Protein 9D9R (pdb70)

GO terms:
  GO:1990837 sequence-specific double-stranded DNA binding (F, IDA)
  GO:0005634 nucleus (C, IDA)
  GO:0001942 hair follicle development (P, IMP)
  GO:0005515 protein binding (F, IPI)
  GO:0005654 nucleoplasm (C, IDA)

Structure (mmCIF, N/CA/C/O backbone):
data_9D9R
#
_entry.id   9D9R
#
_cell.length_a   70.460
_cell.length_b   70.460
_cell.length_c   159.141
_cell.angle_alpha   90.00
_cell.angle_beta   90.00
_cell.angle_gamma   120.00
#
_symmetry.space_group_name_H-M   'P 32 2 1'
#
loop_
_entity.id
_entity.type
_entity.pdbx_description
1 polymer 'Homeobox protein aristaless-like 4'
2 polymer "DNA (5'-D(*CP*GP*CP*TP*AP*AP*TP*TP*CP*AP*AP*TP*TP*AP*AP*CP*G)-3')"
3 polymer "DNA (5'-D(*CP*GP*TP*TP*AP*AP*TP*TP*GP*AP*AP*TP*TP*AP*GP*CP*G)-3')"
4 non-polymer 1,2-ETHANEDIOL
5 water water
#
loop_
_atom_site.group_PDB
_atom_site.id
_atom_site.type_symbol
_atom_site.label_atom_id
_atom_site.label_alt_id
_atom_site.label_comp_id
_atom_site.label_asym_id
_atom_site.label_entity_id
_atom_site.label_seq_id
_atom_site.pdbx_PDB_ins_code
_atom_site.Cartn_x
_atom_site.Cartn_y
_atom_site.Cartn_z
_atom_site.occupancy
_atom_site.B_iso_or_equiv
_atom_site.auth_seq_id
_atom_site.auth_comp_id
_atom_site.auth_asym_id
_atom_site.auth_atom_id
_atom_site.pdbx_PDB_model_num
ATOM 1 N N . ASN A 1 7 ? -38.857 34.607 36.536 1.00 129.52 210 ASN A N 1
ATOM 2 C CA . ASN A 1 7 ? -40.118 34.253 35.888 1.00 129.01 210 ASN A CA 1
ATOM 3 C C . ASN A 1 7 ? -40.309 32.712 35.785 1.00 128.60 210 ASN A C 1
ATOM 4 O O . ASN A 1 7 ? -39.338 31.987 35.565 1.00 128.37 210 ASN A O 1
ATOM 6 N N . LYS A 1 8 ? -41.550 32.208 35.973 1.00 128.51 211 LYS A N 1
ATOM 7 C CA . LYS A 1 8 ? -41.803 30.759 35.928 1.00 128.55 211 LYS A CA 1
ATOM 8 C C . LYS A 1 8 ? -42.450 30.282 34.625 1.00 127.17 211 LYS A C 1
ATOM 9 O O . LYS A 1 8 ? -43.542 30.723 34.282 1.00 127.72 211 LYS A O 1
ATOM 15 N N . GLY A 1 9 ? -41.799 29.347 33.946 1.00 125.46 212 GLY A N 1
ATOM 16 C CA . GLY A 1 9 ? -42.299 28.800 32.694 1.00 124.53 212 GLY A CA 1
ATOM 17 C C . GLY A 1 9 ? -43.460 27.839 32.847 1.00 124.17 212 GLY A C 1
ATOM 18 O O . GLY A 1 9 ? -43.675 27.278 33.927 1.00 124.91 212 GLY A O 1
ATOM 19 N N . LYS A 1 10 ? -44.220 27.645 31.753 1.00 123.31 213 LYS A N 1
ATOM 20 C CA . LYS A 1 10 ? -45.379 26.743 31.714 1.00 123.54 213 LYS A CA 1
ATOM 21 C C . LYS A 1 10 ? -44.960 25.270 31.842 1.00 122.63 213 LYS A C 1
ATOM 22 O O . LYS A 1 10 ? -43.779 24.956 31.664 1.00 122.00 213 LYS A O 1
ATOM 28 N N . LYS A 1 11 ? -45.921 24.358 32.138 1.00 122.72 214 LYS A N 1
ATOM 29 C CA . LYS A 1 11 ? -45.656 22.916 32.281 1.00 122.66 214 LYS A CA 1
ATOM 30 C C . LYS A 1 11 ? -44.742 22.353 31.170 1.00 120.68 214 LYS A C 1
ATOM 31 O O . LYS A 1 11 ? -45.066 22.441 29.987 1.00 120.60 214 LYS A O 1
ATOM 37 N N . ARG A 1 12 ? -43.569 21.861 31.559 1.00 119.10 215 ARG A N 1
ATOM 38 C CA . ARG A 1 12 ? -42.596 21.345 30.615 1.00 117.97 215 ARG A CA 1
ATOM 39 C C . ARG A 1 12 ? -42.403 19.839 30.707 1.00 119.71 215 ARG A C 1
ATOM 40 O O . ARG A 1 12 ? -42.725 19.231 31.729 1.00 120.81 215 ARG A O 1
ATOM 48 N N . ARG A 1 13 ? -41.881 19.235 29.625 1.00 120.22 216 ARG A N 1
ATOM 49 C CA . ARG A 1 13 ? -41.579 17.809 29.507 1.00 122.18 216 ARG A CA 1
ATOM 50 C C . ARG A 1 13 ? -40.702 17.348 30.670 1.00 123.19 216 ARG A C 1
ATOM 51 O O . ARG A 1 13 ? -39.772 18.057 31.047 1.00 122.77 216 ARG A O 1
ATOM 59 N N . ASN A 1 14 ? -41.013 16.178 31.255 1.00 124.85 217 ASN A N 1
ATOM 60 C CA . ASN A 1 14 ? -40.257 15.636 32.382 1.00 126.46 217 ASN A CA 1
ATOM 61 C C . ASN A 1 14 ? -38.799 15.425 31.993 1.00 125.47 217 ASN A C 1
ATOM 62 O O . ASN A 1 14 ? -38.526 14.835 30.953 1.00 125.21 217 ASN A O 1
ATOM 67 N N . ARG A 1 15 ? -37.872 15.980 32.789 1.00 125.00 218 ARG A N 1
ATOM 68 C CA . ARG A 1 15 ? -36.432 15.913 32.562 1.00 124.63 218 ARG A CA 1
ATOM 69 C C . ARG A 1 15 ? -35.955 14.492 32.317 1.00 126.98 218 ARG A C 1
ATOM 70 O O . ARG A 1 15 ? -36.063 13.649 33.199 1.00 129.08 218 ARG A O 1
ATOM 78 N N . THR A 1 16 ? -35.478 14.221 31.110 1.00 127.29 219 THR A N 1
ATOM 79 C CA . THR A 1 16 ? -35.026 12.894 30.716 1.00 129.54 219 THR A CA 1
ATOM 80 C C . THR A 1 16 ? -33.755 12.476 31.445 1.00 132.44 219 THR A C 1
ATOM 81 O O . THR A 1 16 ? -32.746 13.176 31.397 1.00 132.34 219 THR A O 1
ATOM 85 N N . THR A 1 17 ? -33.815 11.336 32.138 1.00 135.14 220 THR A N 1
ATOM 86 C CA . THR A 1 17 ? -32.658 10.800 32.825 1.00 137.82 220 THR A CA 1
ATOM 87 C C . THR A 1 17 ? -32.056 9.748 31.891 1.00 138.84 220 THR A C 1
ATOM 88 O O . THR A 1 17 ? -32.716 8.760 31.573 1.00 139.34 220 THR A O 1
ATOM 92 N N . PHE A 1 18 ? -30.849 10.012 31.368 1.00 139.05 221 PHE A N 1
ATOM 93 C CA . PHE A 1 18 ? -30.177 9.094 30.454 1.00 140.56 221 PHE A CA 1
ATOM 94 C C . PHE A 1 18 ? -29.462 7.978 31.200 1.00 144.72 221 PHE A C 1
ATOM 95 O O . PHE A 1 18 ? -29.146 8.117 32.391 1.00 146.81 221 PHE A O 1
ATOM 103 N N . THR A 1 19 ? -29.182 6.867 30.504 1.00 151.27 222 THR A N 1
ATOM 104 C CA . THR A 1 19 ? -28.455 5.759 31.120 1.00 154.15 222 THR A CA 1
ATOM 105 C C . THR A 1 19 ? -26.945 5.864 30.823 1.00 153.66 222 THR A C 1
ATOM 106 O O . THR A 1 19 ? -26.537 6.646 29.960 1.00 151.99 222 THR A O 1
ATOM 110 N N . SER A 1 20 ? -26.115 5.092 31.554 1.00 154.81 223 SER A N 1
ATOM 111 C CA . SER A 1 20 ? -24.657 5.100 31.382 1.00 154.70 223 SER A CA 1
ATOM 112 C C . SER A 1 20 ? -24.272 4.776 29.928 1.00 154.40 223 SER A C 1
ATOM 113 O O . SER A 1 20 ? -23.369 5.398 29.363 1.00 152.90 223 SER A O 1
ATOM 116 N N . TYR A 1 21 ? -24.992 3.806 29.338 1.00 155.69 224 TYR A N 1
ATOM 117 C CA . TYR A 1 21 ? -24.824 3.330 27.971 1.00 156.32 224 TYR A CA 1
ATOM 118 C C . TYR A 1 21 ? -25.147 4.456 26.995 1.00 154.24 224 TYR A C 1
ATOM 119 O O . TYR A 1 21 ? -24.353 4.732 26.094 1.00 153.87 224 TYR A O 1
ATOM 128 N N . GLN A 1 22 ? -26.297 5.113 27.196 1.00 152.52 225 GLN A N 1
ATOM 129 C CA . GLN A 1 22 ? -26.753 6.201 26.351 1.00 150.15 225 GLN A CA 1
ATOM 130 C C . GLN A 1 22 ? -25.750 7.350 26.308 1.00 147.52 225 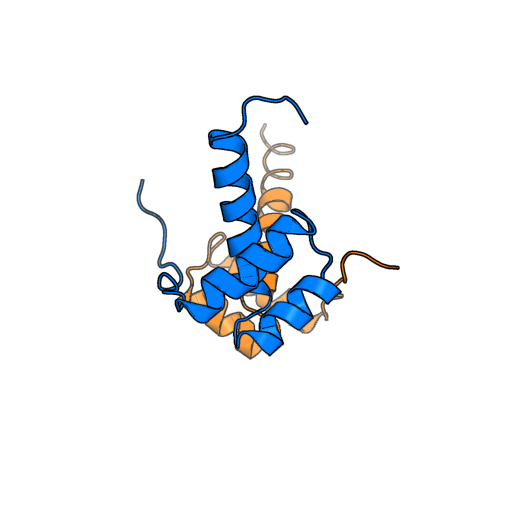GLN A C 1
ATOM 131 O O . GLN A 1 22 ? -25.365 7.770 25.220 1.00 147.18 225 GLN A O 1
ATOM 137 N N . LEU A 1 23 ? -25.284 7.821 27.472 1.00 145.80 226 LEU A N 1
ATOM 138 C CA . LEU A 1 23 ? -24.323 8.921 27.537 1.00 143.74 226 LEU A CA 1
ATOM 139 C C . LEU A 1 23 ? -22.993 8.583 26.882 1.00 143.61 226 LEU A C 1
ATOM 140 O O . LEU A 1 23 ? -22.429 9.425 26.188 1.00 142.73 226 LEU A O 1
ATOM 145 N N . GLU A 1 24 ? -22.504 7.348 27.082 1.00 144.33 227 GLU A N 1
ATOM 146 C CA . GLU A 1 24 ? -21.250 6.879 26.486 1.00 144.30 227 GLU A CA 1
ATOM 147 C C . GLU A 1 24 ? -21.381 6.784 24.965 1.00 144.00 227 GLU A C 1
ATOM 148 O O . GLU A 1 24 ? -20.458 7.153 24.234 1.00 143.75 227 GLU A O 1
ATOM 150 N N . GLU A 1 25 ? -22.536 6.304 24.494 1.00 143.78 228 GLU A N 1
ATOM 151 C CA . GLU A 1 25 ? -22.805 6.138 23.076 1.00 143.64 228 GLU A CA 1
ATOM 152 C C . GLU A 1 25 ? -22.949 7.480 22.363 1.00 141.28 228 GLU A C 1
ATOM 153 O O . GLU A 1 25 ? -22.474 7.634 21.237 1.00 141.75 228 GLU A O 1
ATOM 159 N N . LEU A 1 26 ? -23.601 8.450 23.012 1.00 138.54 229 LEU A N 1
ATOM 160 C CA . LEU A 1 26 ? -23.792 9.774 22.431 1.00 136.06 229 LEU A CA 1
ATOM 161 C C . LEU A 1 26 ? -22.444 10.486 22.315 1.00 135.06 229 LEU A C 1
ATOM 162 O O . LEU A 1 26 ? -22.139 11.065 21.276 1.00 134.71 229 LEU A O 1
ATOM 167 N N . GLU A 1 27 ? -21.622 10.398 23.374 1.00 134.63 230 GLU A N 1
ATOM 168 C CA . GLU A 1 27 ? -20.301 11.015 23.436 1.00 133.98 230 GLU A CA 1
ATOM 169 C C . GLU A 1 27 ? -19.347 10.502 22.349 1.00 134.65 230 GLU A C 1
ATOM 170 O O . GLU A 1 27 ? -18.554 11.283 21.828 1.00 134.35 230 GLU A O 1
ATOM 176 N N . LYS A 1 28 ? -19.462 9.221 21.959 1.00 132.12 231 LYS A N 1
ATOM 177 C CA . LYS A 1 28 ? -18.629 8.671 20.888 1.00 132.95 231 LYS A CA 1
ATOM 178 C C . LYS A 1 28 ? -18.925 9.378 19.558 1.00 131.06 231 LYS A C 1
ATOM 179 O O . LYS A 1 28 ? -18.002 9.670 18.794 1.00 131.34 231 LYS A O 1
ATOM 185 N N . VAL A 1 29 ? -20.214 9.674 19.300 1.00 128.90 232 VAL A N 1
ATOM 186 C CA . VAL A 1 29 ? -20.667 10.366 18.093 1.00 126.86 232 VAL A CA 1
ATOM 187 C C . VAL A 1 29 ? -20.264 11.835 18.121 1.00 124.07 232 VAL A C 1
ATOM 188 O O . VAL A 1 29 ? -19.871 12.380 17.087 1.00 124.00 232 VAL A O 1
ATOM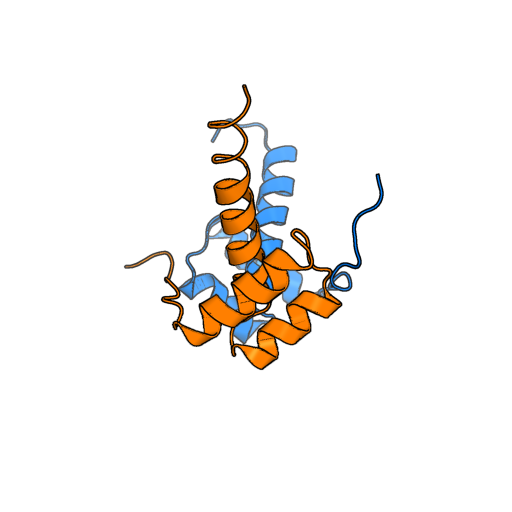 192 N N . PHE A 1 30 ? -20.308 12.463 19.313 1.00 121.83 233 PHE A N 1
ATOM 193 C CA . PHE A 1 30 ? -19.904 13.855 19.504 1.00 119.58 233 PHE A CA 1
ATOM 194 C C . PHE A 1 30 ? -18.420 14.044 19.153 1.00 119.74 233 PHE A C 1
ATOM 195 O O . PHE A 1 30 ? -18.052 15.065 18.570 1.00 118.92 233 PHE A O 1
ATOM 203 N N . GLN A 1 31 ? -17.572 13.060 19.514 1.00 120.67 234 GLN A N 1
ATOM 204 C CA . GLN A 1 31 ? -16.137 13.101 19.225 1.00 121.29 234 GLN A CA 1
ATOM 205 C C . GLN A 1 31 ? -15.850 13.027 17.730 1.00 121.07 234 GLN A C 1
ATOM 206 O O . GLN A 1 31 ? -14.844 13.573 17.279 1.00 121.23 234 GLN A O 1
ATOM 212 N N . LYS A 1 32 ? -16.720 12.344 16.966 1.00 120.77 235 LYS A N 1
ATOM 213 C CA . LYS A 1 32 ? -16.586 12.236 15.519 1.00 121.27 235 LYS A CA 1
ATOM 214 C C . LYS A 1 32 ? -17.043 13.557 14.890 1.00 119.40 235 LYS A C 1
ATOM 215 O O . LYS A 1 32 ? -16.352 14.087 14.011 1.00 119.57 235 LYS A O 1
ATOM 221 N N . THR A 1 33 ? -18.205 14.095 15.346 1.00 117.29 236 THR A N 1
ATOM 222 C CA . THR A 1 33 ? -18.730 15.371 14.857 1.00 115.82 236 THR A CA 1
ATOM 223 C C . THR A 1 33 ? -19.665 16.014 15.846 1.00 113.62 236 THR A C 1
ATOM 224 O O . THR A 1 33 ? -20.492 15.328 16.438 1.00 114.28 236 THR A O 1
ATOM 228 N N . HIS A 1 34 ? -19.539 17.332 16.043 1.00 111.26 237 HIS A N 1
ATOM 229 C CA . HIS A 1 34 ? -20.432 18.057 16.955 1.00 109.41 237 HIS A CA 1
ATOM 230 C C . HIS A 1 34 ? -21.801 18.326 16.315 1.00 108.64 237 HIS A C 1
ATOM 231 O O . HIS A 1 34 ? -22.752 18.599 17.038 1.00 108.36 237 HIS A O 1
ATOM 238 N N . TYR A 1 35 ? -21.894 18.312 14.967 1.00 108.25 238 TYR A N 1
ATOM 239 C CA . TYR A 1 35 ? -23.135 18.596 14.249 1.00 107.98 238 TYR A CA 1
ATOM 240 C C . TYR A 1 35 ? -23.508 17.396 13.402 1.00 110.34 238 TYR A C 1
ATOM 241 O O . TYR A 1 35 ? -23.186 17.347 12.212 1.00 111.01 238 TYR A O 1
ATOM 250 N N . PRO A 1 36 ? -24.168 16.397 13.999 1.00 111.60 239 PRO A N 1
ATOM 251 C CA . PRO A 1 36 ? -24.541 15.215 13.212 1.00 113.88 239 PRO A CA 1
ATOM 252 C C . PRO A 1 36 ? -25.787 15.473 12.368 1.00 116.35 239 PRO A C 1
ATOM 253 O O . PRO A 1 36 ? -26.746 16.049 12.874 1.00 115.86 239 PRO A O 1
ATOM 257 N N . ASP A 1 37 ? -25.782 15.065 11.083 1.00 119.15 240 ASP A N 1
ATOM 258 C CA . ASP A 1 37 ? -26.962 15.252 10.237 1.00 121.37 240 ASP A CA 1
ATOM 259 C C . ASP A 1 37 ? -28.165 14.458 10.801 1.00 123.20 240 ASP A C 1
ATOM 260 O O . ASP A 1 37 ? -27.993 13.602 11.677 1.00 123.38 240 ASP A O 1
ATOM 265 N N .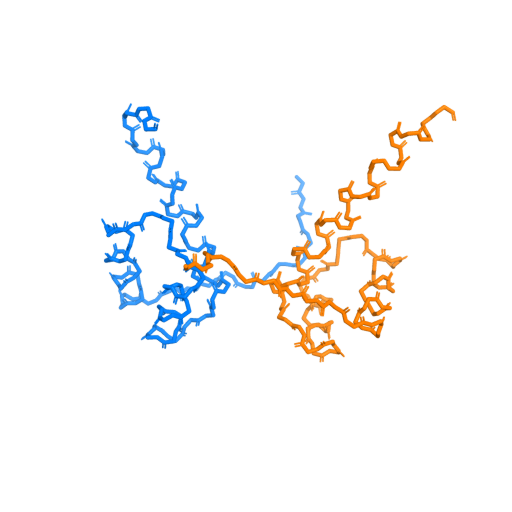 VAL A 1 38 ? -29.385 14.732 10.304 1.00 124.53 241 VAL A N 1
ATOM 266 C CA . VAL A 1 38 ? -30.617 14.046 10.710 1.00 126.65 241 VAL A CA 1
ATOM 267 C C . VAL A 1 38 ? -30.430 12.517 10.703 1.00 128.85 241 VAL A C 1
ATOM 268 O O . VAL A 1 38 ? -30.707 11.881 11.714 1.00 129.41 241 VAL A O 1
ATOM 272 N N . TYR A 1 39 ? -29.851 11.968 9.612 1.00 129.97 242 TYR A N 1
ATOM 273 C CA . TYR A 1 39 ? -29.573 10.542 9.473 1.00 132.23 242 TYR A CA 1
ATOM 274 C C . TYR A 1 39 ? -28.714 10.020 10.611 1.00 130.90 242 TYR A C 1
ATOM 275 O O . TYR A 1 39 ? -29.068 9.009 11.211 1.00 132.30 242 TYR A O 1
ATOM 284 N N . ALA A 1 40 ? -27.607 10.700 10.933 1.00 128.47 243 ALA A N 1
ATOM 285 C CA . ALA A 1 40 ? -26.735 10.260 12.023 1.00 127.77 243 ALA A CA 1
ATOM 286 C C . ALA A 1 40 ? -27.478 10.249 13.355 1.00 126.82 243 ALA A C 1
ATOM 287 O O . ALA A 1 40 ? -27.357 9.287 14.118 1.00 128.29 243 ALA A O 1
ATOM 289 N N . ARG A 1 41 ? -28.291 11.281 13.604 1.00 124.52 244 ARG A N 1
ATOM 290 C CA . ARG A 1 41 ? -29.052 11.380 14.842 1.00 123.70 244 ARG A CA 1
ATOM 291 C C . ARG A 1 41 ? -30.136 10.324 14.929 1.00 126.61 244 ARG A C 1
ATOM 292 O O . ARG A 1 41 ? -30.390 9.824 16.015 1.00 126.77 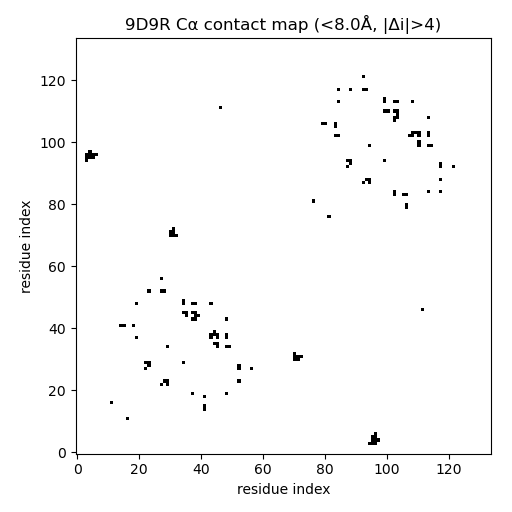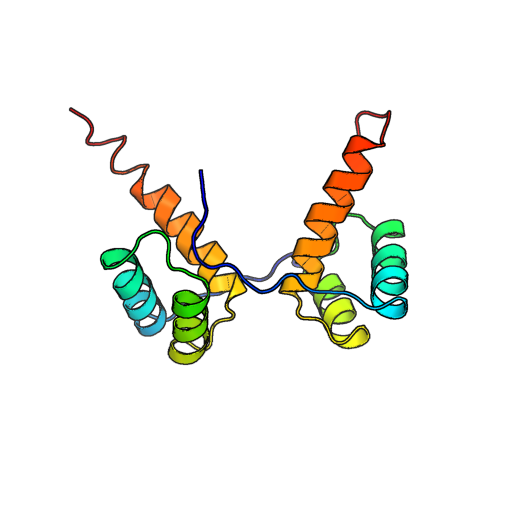244 ARG A O 1
ATOM 300 N N . GLU A 1 42 ? -30.755 9.961 13.791 1.00 128.84 245 GLU A N 1
ATOM 301 C CA . GLU A 1 42 ? -31.809 8.942 13.734 1.00 131.96 245 GLU A CA 1
ATOM 302 C C . GLU A 1 42 ? -31.260 7.542 14.014 1.00 134.99 245 GLU A C 1
ATOM 303 O O . GLU A 1 42 ? -31.905 6.749 14.702 1.00 135.89 245 GLU A O 1
ATOM 309 N N . GLN A 1 43 ? -30.049 7.264 13.525 1.00 136.42 246 GLN A N 1
ATOM 310 C CA . GLN A 1 43 ? -29.384 5.992 13.784 1.00 139.89 246 GLN A CA 1
ATOM 311 C C . GLN A 1 43 ? -28.927 5.892 15.246 1.00 140.14 246 GLN A C 1
ATOM 312 O O . GLN A 1 43 ? -28.868 4.797 15.791 1.00 141.83 246 GLN A O 1
ATOM 318 N N . LEU A 1 44 ? -28.609 7.026 15.877 1.00 138.44 247 LEU A N 1
ATOM 319 C CA . LEU A 1 44 ? -28.247 7.080 17.288 1.00 138.77 247 LEU A CA 1
ATOM 320 C C . LEU A 1 44 ? -29.518 6.907 18.132 1.00 140.34 247 LEU A C 1
ATOM 321 O O . LEU A 1 44 ? -29.475 6.258 19.168 1.00 141.44 247 LEU A O 1
ATOM 326 N N . ALA A 1 45 ? -30.638 7.513 17.702 1.00 140.55 248 ALA A N 1
ATOM 327 C CA . ALA A 1 45 ? -31.932 7.443 18.368 1.00 142.12 248 ALA A CA 1
ATOM 328 C C . ALA A 1 45 ? -32.456 6.015 18.400 1.00 146.06 248 ALA A C 1
ATOM 329 O O . ALA A 1 45 ? -33.065 5.619 19.396 1.00 146.96 248 ALA A O 1
ATOM 331 N N . MET A 1 46 ? -32.239 5.241 17.318 1.00 148.34 249 MET A N 1
ATOM 332 C CA . MET A 1 46 ? -32.703 3.858 17.313 1.00 152.18 249 MET A CA 1
ATOM 333 C C . MET A 1 46 ? -31.761 2.960 18.129 1.00 153.25 249 MET A C 1
ATOM 334 O O . MET A 1 46 ? -32.241 2.200 18.970 1.00 155.02 249 MET A O 1
ATOM 339 N N . ARG A 1 47 ? -30.429 3.113 17.945 1.00 151.90 250 ARG A N 1
ATOM 340 C CA . ARG A 1 47 ? -29.388 2.327 18.626 1.00 152.62 250 ARG A CA 1
ATOM 341 C C . ARG A 1 47 ? -29.401 2.507 20.146 1.00 151.09 250 ARG A C 1
ATOM 342 O O . ARG A 1 47 ? -29.077 1.570 20.890 1.00 152.88 250 ARG A O 1
ATOM 350 N N . THR A 1 48 ? -29.800 3.692 20.606 1.00 147.69 251 THR A N 1
ATOM 351 C CA . THR A 1 48 ? -29.852 3.967 22.035 1.00 146.65 251 THR A CA 1
ATOM 352 C C . THR A 1 48 ? -31.259 3.898 22.637 1.00 146.92 251 THR A C 1
ATOM 353 O O . THR A 1 48 ? -31.388 4.031 23.852 1.00 146.98 251 THR A O 1
ATOM 357 N N . ASP A 1 49 ? -32.303 3.697 21.808 1.00 147.05 252 ASP A N 1
ATOM 358 C CA . ASP A 1 49 ? -33.700 3.658 22.254 1.00 147.42 252 ASP A CA 1
ATOM 359 C C . ASP A 1 49 ? -34.116 5.019 22.824 1.00 143.49 252 ASP A C 1
ATOM 360 O O . ASP A 1 49 ? -34.737 5.103 23.884 1.00 143.97 252 ASP A O 1
ATOM 365 N N . LEU A 1 50 ? -33.729 6.083 22.115 1.00 139.62 253 LEU A N 1
ATOM 366 C CA . LEU A 1 50 ? -34.056 7.484 22.408 1.00 136.27 253 LEU A CA 1
ATOM 367 C C . LEU A 1 50 ? -34.870 8.048 21.232 1.00 134.08 253 LEU A C 1
ATOM 368 O O . LEU A 1 50 ? -34.933 7.412 20.178 1.00 135.65 253 LEU A O 1
ATOM 373 N N . THR A 1 51 ? -35.490 9.224 21.395 1.00 130.68 254 THR A N 1
ATOM 374 C CA . THR A 1 51 ? -36.183 9.864 20.276 1.00 128.96 254 THR A CA 1
ATOM 375 C C . THR A 1 51 ? -35.166 10.761 19.563 1.00 125.72 254 THR A C 1
ATOM 376 O O . THR A 1 51 ? -34.294 11.339 20.220 1.00 124.68 254 THR A O 1
ATOM 380 N N . GLU A 1 52 ? -35.289 10.946 18.238 1.00 121.80 255 GLU A N 1
ATOM 381 C CA . GLU A 1 52 ? -34.389 11.851 17.501 1.00 119.66 255 GLU A CA 1
ATOM 382 C C . GLU A 1 52 ? -34.364 13.266 18.137 1.00 117.31 255 GLU A C 1
ATOM 383 O O . GLU A 1 52 ? -33.326 13.926 18.149 1.00 117.03 255 GLU A O 1
ATOM 389 N N . ALA A 1 53 ? -35.488 13.667 18.751 1.00 115.81 256 ALA A N 1
ATOM 390 C CA . ALA A 1 53 ? -35.619 14.922 19.475 1.00 114.36 256 ALA A CA 1
ATOM 391 C C . ALA A 1 53 ? -34.708 14.958 20.711 1.00 113.12 256 ALA A C 1
ATOM 392 O O . ALA A 1 53 ? -33.943 15.901 20.834 1.00 112.92 256 ALA A O 1
ATOM 394 N N . ARG A 1 54 ? -34.725 13.934 21.586 1.00 112.59 257 ARG A N 1
ATOM 395 C CA . ARG A 1 54 ? -33.845 13.935 22.765 1.00 112.09 257 ARG A CA 1
ATOM 396 C C . ARG A 1 54 ? -32.375 13.902 22.401 1.00 110.71 257 ARG A C 1
ATOM 397 O O . ARG A 1 54 ? -31.554 14.424 23.151 1.00 110.77 257 ARG A O 1
ATOM 405 N N . VAL A 1 55 ? -32.039 13.286 21.262 1.00 109.22 258 VAL A N 1
ATOM 406 C CA . VAL A 1 55 ? -30.663 13.226 20.801 1.00 108.43 258 VAL A CA 1
ATOM 407 C C . VAL A 1 55 ? -30.245 14.614 20.305 1.00 106.38 258 VAL A C 1
ATOM 408 O O . VAL A 1 55 ? -29.161 15.074 20.648 1.00 106.26 258 VAL A O 1
ATOM 412 N N . GLN A 1 56 ? -31.126 15.313 19.564 1.00 104.63 259 GLN A N 1
ATOM 413 C CA . GLN A 1 56 ? -30.826 16.655 19.069 1.00 102.96 259 GLN A CA 1
ATOM 414 C C . GLN A 1 56 ? -30.673 17.656 20.222 1.00 101.22 259 GLN A C 1
ATOM 415 O O . GLN A 1 56 ? -29.720 18.415 20.227 1.00 100.79 259 GLN A O 1
ATOM 421 N N . VAL A 1 57 ? -31.505 17.567 21.254 1.00 100.74 260 VAL A N 1
ATOM 422 C CA . VAL A 1 57 ? -31.379 18.435 22.429 1.00 99.93 260 VAL A CA 1
ATOM 423 C C . VAL A 1 57 ? -30.089 18.098 23.193 1.00 100.11 260 VAL A C 1
ATOM 424 O O . VAL A 1 57 ? -29.393 19.005 23.631 1.00 99.73 260 VAL A O 1
ATOM 428 N N . TRP A 1 58 ? -29.702 16.818 23.255 1.00 100.91 261 TRP A N 1
ATOM 429 C CA . TRP A 1 58 ? -28.445 16.427 23.914 1.00 101.80 261 TRP A CA 1
ATOM 430 C C . TRP A 1 58 ? -27.258 17.041 23.191 1.00 100.65 261 TRP A C 1
ATOM 431 O O . TRP A 1 58 ? -26.358 17.525 23.851 1.00 101.12 261 TRP A O 1
ATOM 442 N N . PHE A 1 59 ? -27.258 17.040 21.847 1.00 99.23 262 PHE A N 1
ATOM 443 C CA . PHE A 1 59 ? -26.171 17.631 21.060 1.00 98.01 262 PHE A CA 1
ATOM 444 C C . PHE A 1 59 ? -26.119 19.140 21.227 1.00 96.63 262 PHE A C 1
ATOM 445 O O . PHE A 1 59 ? -25.027 19.698 21.319 1.00 96.71 262 PHE A O 1
ATOM 453 N N . GLN A 1 60 ? -27.297 19.794 21.339 1.00 95.24 263 GLN A N 1
ATOM 454 C CA . GLN A 1 60 ? -27.417 21.233 21.559 1.00 94.01 263 GLN A CA 1
ATOM 455 C C . GLN A 1 60 ? -26.743 21.585 22.888 1.00 94.82 263 GLN A C 1
ATOM 456 O O . GLN A 1 60 ? -25.938 22.513 22.939 1.00 95.21 263 GLN A O 1
ATOM 462 N N . ASN A 1 61 ? -27.000 20.793 23.937 1.00 95.03 264 ASN A N 1
ATOM 463 C CA . ASN A 1 61 ? -26.417 21.030 25.264 1.00 95.87 264 ASN A CA 1
ATOM 464 C C . ASN A 1 61 ? -24.959 20.581 25.366 1.00 97.52 264 ASN A C 1
ATOM 465 O O . ASN A 1 61 ? -24.184 21.164 26.129 1.00 97.64 264 ASN A O 1
ATOM 470 N N . ARG A 1 62 ? -24.583 19.556 24.600 1.00 98.28 265 ARG A N 1
ATOM 471 C CA . ARG A 1 62 ? -23.215 19.070 24.592 1.00 99.61 265 ARG A CA 1
ATOM 472 C C . ARG A 1 62 ? -22.306 20.080 23.907 1.00 99.54 265 ARG A C 1
ATOM 473 O O . ARG A 1 62 ? -21.176 20.266 24.352 1.00 100.95 265 ARG A O 1
ATOM 481 N N . ARG A 1 63 ? -22.797 20.769 22.865 1.00 97.84 266 ARG A N 1
ATOM 482 C CA . ARG A 1 63 ? -22.007 21.815 22.235 1.00 96.93 266 ARG A CA 1
ATOM 483 C C . ARG A 1 63 ? -21.900 23.008 23.193 1.00 98.12 266 ARG A C 1
ATOM 484 O O . ARG A 1 63 ? -20.843 23.607 23.285 1.00 98.97 266 ARG A O 1
ATOM 492 N N . ALA A 1 64 ? -22.958 23.314 23.954 1.00 98.13 267 ALA A N 1
ATOM 493 C CA . ALA A 1 64 ? -22.952 24.416 24.906 1.00 98.95 267 ALA A CA 1
ATOM 494 C C . ALA A 1 64 ? -21.935 24.195 26.019 1.00 100.67 267 ALA A C 1
ATOM 495 O O . ALA A 1 64 ? -21.285 25.148 26.457 1.00 100.52 267 ALA A O 1
ATOM 497 N N . LYS A 1 65 ? -21.813 22.933 26.478 1.00 102.09 268 LYS A N 1
ATOM 498 C CA . LYS A 1 65 ? -20.875 22.497 27.519 1.00 104.03 268 LYS A CA 1
ATOM 499 C C . LYS A 1 65 ? -19.449 22.542 26.977 1.00 104.97 268 LYS A C 1
ATOM 500 O O . LYS A 1 65 ? -18.543 22.968 27.681 1.00 105.74 268 LYS A O 1
ATOM 506 N N . TRP A 1 66 ? -19.260 22.131 25.726 1.00 105.05 269 TRP A N 1
ATOM 507 C CA . TRP A 1 66 ? -17.969 22.147 25.061 1.00 106.48 269 TRP A CA 1
ATOM 508 C C . TRP A 1 66 ? -17.486 23.574 24.809 1.00 107.58 269 TRP A C 1
ATOM 509 O O . TRP A 1 66 ? -16.298 23.830 24.954 1.00 108.78 269 TRP A O 1
ATOM 520 N N . ARG A 1 67 ? -18.379 24.484 24.391 1.00 103.27 270 ARG A N 1
ATOM 521 C CA . ARG A 1 67 ? -18.013 25.869 24.097 1.00 103.59 270 ARG A CA 1
ATOM 522 C C . ARG A 1 67 ? -17.542 26.581 25.325 1.00 103.99 270 ARG A C 1
ATOM 523 O O . ARG A 1 67 ? -16.621 27.376 25.240 1.00 104.17 270 ARG A O 1
ATOM 531 N N . LYS A 1 68 ? -18.182 26.308 26.466 1.00 104.78 271 LYS A N 1
ATOM 532 C CA . LYS A 1 68 ? -17.888 26.906 27.758 1.00 105.85 271 LYS A CA 1
ATOM 533 C C . LYS A 1 68 ? -16.483 26.550 28.190 1.00 108.07 271 LYS A C 1
ATOM 534 O O . LYS A 1 68 ? -15.707 27.429 28.553 1.00 108.41 271 LYS A O 1
ATOM 540 N N . ARG A 1 69 ? -16.133 25.268 28.098 1.00 110.05 272 ARG A N 1
ATOM 541 C CA . ARG A 1 69 ? -14.818 24.776 28.491 1.00 113.08 272 ARG A CA 1
ATOM 542 C C . ARG A 1 69 ? -13.707 25.100 27.495 1.00 115.09 272 ARG A C 1
ATOM 543 O O . ARG A 1 69 ? -12.535 25.047 27.863 1.00 116.39 272 ARG A O 1
ATOM 551 N N . GLU A 1 70 ? -14.061 25.413 26.243 1.00 115.77 273 GLU A N 1
ATOM 552 C CA . GLU A 1 70 ? -13.108 25.657 25.164 1.00 118.15 273 GLU A CA 1
ATOM 553 C C . GLU A 1 70 ? -12.341 26.967 25.237 1.00 119.77 273 GLU A C 1
ATOM 554 O O . GLU A 1 70 ? -12.917 28.014 25.533 1.00 119.22 273 GLU A O 1
ATOM 560 N N . ARG A 1 71 ? -11.040 26.909 24.914 1.00 122.11 274 ARG A N 1
ATOM 561 C CA . ARG A 1 71 ? -10.204 28.098 24.868 1.00 124.50 274 ARG A CA 1
ATOM 562 C C . ARG A 1 71 ? -10.218 28.757 23.507 1.00 127.07 274 ARG A C 1
ATOM 563 O O . ARG A 1 71 ? -10.107 29.977 23.416 1.00 127.65 274 ARG A O 1
ATOM 571 N N . TRP A 1 72 ? -10.272 27.956 22.453 1.00 129.02 275 TRP A N 1
ATOM 572 C CA . TRP A 1 72 ? -10.129 28.451 21.101 1.00 132.32 275 TRP A CA 1
ATOM 573 C C . TRP A 1 72 ? -11.424 28.931 20.455 1.00 133.36 275 TRP A C 1
ATOM 574 O O . TRP A 1 72 ? -12.520 28.506 20.823 1.00 132.13 275 TRP A O 1
ATOM 585 N N . SER A 1 73 ? -11.257 29.838 19.470 1.00 136.08 276 SER A N 1
ATOM 586 C CA . SER A 1 73 ? -12.266 30.538 18.676 1.00 138.34 276 SER A CA 1
ATOM 587 C C . SER A 1 73 ? -13.210 29.635 17.856 1.00 139.93 276 SER A C 1
ATOM 588 O O . SER A 1 73 ? -14.431 29.829 17.909 1.00 139.92 276 SER A O 1
ATOM 591 N N . HIS A 1 74 ? -12.646 28.685 17.078 1.00 141.49 277 HIS A N 1
ATOM 592 C CA . HIS A 1 74 ? -13.404 27.756 16.229 1.00 143.26 277 HIS A CA 1
ATOM 593 C C . HIS A 1 74 ? -14.460 28.445 15.351 1.00 144.79 277 HIS A C 1
ATOM 594 O O . HIS A 1 74 ? -14.121 29.065 14.343 1.00 147.03 277 HIS A O 1
ATOM 601 N N . LYS B 1 10 ? -26.106 14.560 -0.557 1.00 149.19 213 LYS B N 1
ATOM 602 C CA . LYS B 1 10 ? -26.471 14.295 0.840 1.00 147.38 213 LYS B CA 1
ATOM 603 C C . LYS B 1 10 ? -27.244 15.449 1.505 1.00 144.32 213 LYS B C 1
ATOM 604 O O . LYS B 1 10 ? -26.639 16.466 1.860 1.00 143.85 213 LYS B O 1
ATOM 606 N N . LYS B 1 11 ? -28.568 15.281 1.716 1.00 142.16 214 LYS B N 1
ATOM 607 C CA . LYS B 1 11 ? -29.365 16.313 2.388 1.00 138.72 214 LYS B CA 1
ATOM 608 C C . LYS B 1 11 ? -29.159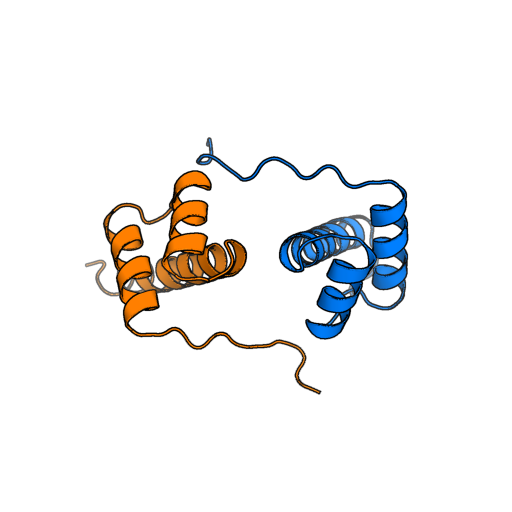 16.194 3.904 1.00 136.08 214 LYS B C 1
ATOM 609 O O . LYS B 1 11 ? -29.500 15.169 4.497 1.00 136.70 214 LYS B O 1
ATOM 611 N N . ARG B 1 12 ? -28.576 17.230 4.523 1.00 133.37 215 ARG B N 1
ATOM 612 C CA . ARG B 1 12 ? -28.283 17.237 5.959 1.00 131.44 215 ARG B CA 1
ATOM 613 C C . ARG B 1 12 ? -29.515 17.192 6.855 1.00 127.82 215 ARG B C 1
ATOM 614 O O . ARG B 1 12 ? -29.535 16.461 7.839 1.00 128.58 215 ARG B O 1
ATOM 622 N N . ARG B 1 13 ? -30.538 17.966 6.521 1.00 124.09 216 ARG B N 1
ATOM 623 C CA . ARG B 1 13 ? -31.772 17.996 7.291 1.00 121.12 216 ARG B CA 1
ATOM 624 C C . ARG B 1 13 ? -32.964 17.617 6.434 1.00 120.93 216 ARG B C 1
ATOM 625 O O . ARG B 1 13 ? -32.907 17.769 5.214 1.00 122.01 216 ARG B O 1
ATOM 633 N N . ASN B 1 14 ? -34.038 17.107 7.045 1.00 120.07 217 ASN B N 1
ATOM 634 C CA . ASN B 1 14 ? -35.251 16.789 6.284 1.00 120.52 217 ASN B CA 1
ATOM 635 C C . ASN B 1 14 ? -36.354 17.815 6.555 1.00 118.41 217 ASN B C 1
ATOM 636 O O . ASN B 1 14 ? -36.256 18.568 7.521 1.00 117.82 217 ASN B O 1
ATOM 641 N N . ARG B 1 15 ? -37.370 17.896 5.679 1.00 117.66 218 ARG B N 1
ATOM 642 C CA . ARG B 1 15 ? -38.414 18.904 5.823 1.00 116.26 218 ARG B CA 1
ATOM 643 C C . ARG B 1 15 ? -39.821 18.340 5.877 1.00 117.88 218 ARG B C 1
ATOM 644 O O . ARG B 1 15 ? -40.163 17.473 5.078 1.00 120.30 218 ARG B O 1
ATOM 652 N N . THR B 1 16 ? -40.645 18.856 6.800 1.00 117.18 219 THR B N 1
ATOM 653 C CA . THR B 1 16 ? -42.041 18.475 7.000 1.00 118.23 219 THR B CA 1
ATOM 654 C C . THR B 1 16 ? -42.971 19.404 6.210 1.00 119.45 219 THR B C 1
ATOM 655 O O . THR B 1 16 ? -42.984 20.609 6.460 1.00 118.97 219 THR B O 1
ATOM 659 N N . THR B 1 17 ? -43.768 18.852 5.285 1.00 121.27 220 THR B N 1
ATOM 660 C CA . THR B 1 17 ? -44.743 19.635 4.528 1.00 123.09 220 THR B CA 1
ATOM 661 C C . THR B 1 17 ? -46.101 19.372 5.191 1.00 124.04 220 THR B C 1
ATOM 662 O O . THR B 1 17 ? -46.599 18.258 5.113 1.00 125.29 220 THR B O 1
ATOM 666 N N . PHE B 1 18 ? -46.665 20.358 5.895 1.00 123.73 221 PHE B N 1
ATOM 667 C CA . PHE B 1 18 ? -47.917 20.168 6.629 1.00 125.00 221 PHE B CA 1
ATOM 668 C C . PHE B 1 18 ? -49.141 20.160 5.765 1.00 129.01 221 PHE B C 1
ATOM 669 O O . PHE B 1 18 ? -49.236 20.947 4.820 1.00 130.44 221 PHE B O 1
ATOM 677 N N . THR B 1 19 ? -50.117 19.300 6.120 1.00 130.83 222 THR B N 1
ATOM 678 C CA . THR B 1 19 ? -51.394 19.228 5.402 1.00 133.76 222 THR B CA 1
ATOM 679 C C . THR B 1 19 ? -52.300 20.363 5.895 1.00 134.73 222 THR B C 1
ATOM 680 O O . THR B 1 19 ? -52.063 20.917 6.980 1.00 133.45 222 THR B O 1
ATOM 684 N N . SER B 1 20 ? -53.350 20.705 5.123 1.00 136.99 223 SER B N 1
ATOM 685 C CA . SER B 1 20 ? -54.262 21.775 5.526 1.00 138.46 223 SER B CA 1
ATOM 686 C C . SER B 1 20 ? -54.924 21.497 6.866 1.00 138.43 223 SER B C 1
ATOM 687 O O . SER B 1 20 ? -55.024 22.413 7.682 1.00 138.11 223 SER B O 1
ATOM 690 N N . TYR B 1 21 ? -55.266 20.220 7.139 1.00 138.89 224 TYR B N 1
ATOM 691 C CA . TYR B 1 21 ? -55.828 19.821 8.432 1.00 139.15 224 TYR B CA 1
ATOM 692 C C . TYR B 1 21 ? -54.814 20.062 9.555 1.00 136.83 224 TYR B C 1
ATOM 693 O O . TYR B 1 21 ? -55.179 20.605 10.597 1.00 137.31 224 TYR B O 1
ATOM 702 N N . GLN B 1 22 ? -53.542 19.660 9.356 1.00 134.53 225 GLN B N 1
ATOM 703 C CA . GLN B 1 22 ? -52.487 19.841 10.360 1.00 132.39 225 GLN B CA 1
ATOM 704 C C . GLN B 1 22 ? -52.350 21.316 10.703 1.00 131.62 225 GLN B C 1
ATOM 705 O O . GLN B 1 22 ? -52.329 21.664 11.876 1.00 132.18 225 GLN B O 1
ATOM 711 N N . LEU B 1 23 ? -52.378 22.186 9.684 1.00 131.02 226 LEU B N 1
ATOM 712 C CA . LEU B 1 23 ? -52.290 23.629 9.891 1.00 130.93 226 LEU B CA 1
ATOM 713 C C . LEU B 1 23 ? -53.515 24.210 10.600 1.00 131.52 226 LEU B C 1
ATOM 714 O O . LEU B 1 23 ? -53.366 25.146 11.377 1.00 132.19 226 LEU B O 1
ATOM 719 N N . GLU B 1 24 ? -54.711 23.651 10.365 1.00 130.21 227 GLU B N 1
ATOM 720 C CA . GLU B 1 24 ? -55.916 24.117 11.037 1.00 130.30 227 GLU B CA 1
ATOM 721 C C . GLU B 1 24 ? -55.810 23.817 12.533 1.00 128.81 227 GLU B C 1
ATOM 722 O O . GLU B 1 24 ? -56.100 24.682 13.359 1.00 128.80 227 GLU B O 1
ATOM 728 N N . GLU B 1 25 ? -55.360 22.607 12.883 1.00 127.33 228 GLU B N 1
ATOM 729 C CA . GLU B 1 25 ? -55.240 22.212 14.278 1.00 126.25 228 GLU B CA 1
ATOM 730 C C . GLU B 1 25 ? -54.124 22.949 15.022 1.00 124.02 228 GLU B C 1
ATOM 731 O O . GLU B 1 25 ? -54.226 23.165 16.232 1.00 123.96 228 GLU B O 1
ATOM 737 N N . LEU B 1 26 ? -53.067 23.337 14.303 1.00 121.99 229 LEU B N 1
ATOM 738 C CA . LEU B 1 26 ? -51.979 24.085 14.900 1.00 120.03 229 LEU B CA 1
ATOM 739 C C . LEU B 1 26 ? -52.509 25.504 15.152 1.00 118.92 229 LEU B C 1
ATOM 740 O O . LEU B 1 26 ? -52.614 25.920 16.308 1.00 118.64 229 LEU B O 1
ATOM 745 N N . GLU B 1 27 ? -52.946 26.199 14.085 1.00 118.30 230 GLU B N 1
ATOM 746 C CA . GLU B 1 27 ? -53.489 27.546 14.191 1.00 118.18 230 GLU B CA 1
ATOM 747 C C . GLU B 1 27 ? -54.635 27.667 15.209 1.00 117.65 230 GLU B C 1
ATOM 748 O O . GLU B 1 27 ? -54.772 28.714 15.833 1.00 118.05 230 GLU B O 1
ATOM 754 N N . LYS B 1 28 ? -55.411 26.586 15.431 1.00 116.66 231 LYS B N 1
ATOM 755 C CA . LYS B 1 28 ? -56.491 26.576 16.419 1.00 116.06 231 LYS B CA 1
ATOM 756 C C . LYS B 1 28 ? -55.909 26.761 17.827 1.00 113.99 231 LYS B C 1
ATOM 757 O O . LYS B 1 28 ? -56.389 27.598 18.594 1.00 114.71 231 LYS B O 1
ATOM 763 N N . VAL B 1 29 ? -54.854 26.002 18.155 1.00 111.51 232 VAL B N 1
ATOM 764 C CA . VAL B 1 29 ? -54.201 26.087 19.450 1.00 109.56 232 VAL B CA 1
ATOM 765 C C . VAL B 1 29 ? -53.426 27.373 19.596 1.00 108.75 232 VAL B C 1
ATOM 766 O O . VAL B 1 29 ? -53.371 27.906 20.703 1.00 109.50 232 VAL B O 1
ATOM 770 N N . PHE B 1 30 ? -52.881 27.925 18.490 1.00 107.33 233 PHE B N 1
ATOM 771 C CA . PHE B 1 30 ? -52.204 29.218 18.559 1.00 106.09 233 PHE B CA 1
ATOM 772 C C . PHE B 1 30 ? -53.198 30.332 18.969 1.00 106.76 233 PHE B C 1
ATOM 773 O O . PHE B 1 30 ? -52.850 31.195 19.772 1.00 106.52 233 PHE B O 1
ATOM 781 N N . GLN B 1 31 ? -54.439 30.289 18.454 1.00 107.44 234 GLN B N 1
ATOM 782 C CA . GLN B 1 31 ? -55.440 31.300 18.797 1.00 108.45 234 GLN B CA 1
ATOM 783 C C . GLN B 1 31 ? -55.985 31.202 20.210 1.00 108.45 234 GLN B C 1
ATOM 784 O O . GLN B 1 31 ? -56.667 32.122 20.667 1.00 109.43 234 GLN B O 1
ATOM 790 N N . LYS B 1 32 ? -55.735 30.081 20.888 1.00 107.40 235 LYS B N 1
ATOM 791 C CA . LYS B 1 32 ? -56.154 29.888 22.265 1.00 107.47 235 LYS B CA 1
ATOM 792 C C . LYS B 1 32 ? -55.007 30.296 23.166 1.00 106.04 235 LYS B C 1
ATOM 793 O O . LYS B 1 32 ? -55.208 31.027 24.138 1.00 106.37 235 LYS B O 1
ATOM 799 N N . THR B 1 33 ? -53.790 29.810 22.844 1.00 104.45 236 THR B N 1
ATOM 800 C CA . THR B 1 33 ? -52.599 29.982 23.650 1.00 103.80 236 THR B CA 1
ATOM 801 C C . THR B 1 33 ? -51.366 30.048 22.731 1.00 101.85 236 THR B C 1
ATOM 802 O O . THR B 1 33 ? -51.139 29.112 21.964 1.00 102.11 236 THR B O 1
ATOM 806 N N . HIS B 1 34 ? -50.626 31.191 22.717 1.00 100.04 237 HIS B N 1
ATOM 807 C CA . HIS B 1 34 ? -49.409 31.333 21.870 1.00 98.21 237 HIS B CA 1
ATOM 808 C C . HIS B 1 34 ? -48.300 30.400 22.372 1.00 97.21 237 HIS B C 1
ATOM 809 O O . HIS B 1 34 ? -47.423 30.005 21.603 1.00 96.59 237 HIS B O 1
ATOM 816 N N . TYR B 1 35 ? -48.273 30.142 23.689 1.00 97.05 238 TYR B N 1
ATOM 817 C CA . TYR B 1 35 ? -47.303 29.245 24.275 1.00 96.70 238 TYR B CA 1
ATOM 818 C C . TYR B 1 35 ? -48.030 28.073 24.917 1.00 98.42 238 TYR B C 1
ATOM 819 O O . TYR B 1 35 ? -48.292 28.094 26.114 1.00 98.94 238 TYR B O 1
ATOM 828 N N . PRO B 1 36 ? -48.386 27.043 24.135 1.00 99.46 239 PRO B N 1
ATOM 829 C CA . PRO B 1 36 ? -49.052 25.878 24.730 1.00 101.76 239 PRO B CA 1
ATOM 830 C C . PRO B 1 36 ? -48.146 25.143 25.709 1.00 105.30 239 PRO B C 1
ATOM 831 O O . PRO B 1 36 ? -46.937 25.107 25.499 1.00 105.54 239 PRO B O 1
ATOM 835 N N . ASP B 1 37 ? -48.712 24.558 26.769 1.00 108.32 240 ASP B N 1
ATOM 836 C CA . ASP B 1 37 ? -47.905 23.779 27.711 1.00 111.74 240 ASP B CA 1
ATOM 837 C C . ASP B 1 37 ? -47.583 22.384 27.107 1.00 113.43 240 ASP B C 1
ATOM 838 O O . ASP B 1 37 ? -48.086 22.060 26.029 1.00 113.15 240 ASP B O 1
ATOM 843 N N . VAL B 1 38 ? -46.743 21.569 27.768 1.00 115.36 241 VAL B N 1
ATOM 844 C CA . VAL B 1 38 ? -46.376 20.258 27.239 1.00 117.19 241 VAL B CA 1
ATOM 845 C C . VAL B 1 38 ? -47.600 19.364 27.065 1.00 119.92 241 VAL B C 1
ATOM 846 O O . VAL B 1 38 ? -47.720 18.707 26.037 1.00 119.76 241 VAL B O 1
ATOM 850 N N . TYR B 1 39 ? -48.559 19.440 28.003 1.00 122.20 242 TYR B N 1
ATOM 851 C CA . TYR B 1 39 ? -49.811 18.681 27.960 1.00 124.65 242 TYR B CA 1
ATOM 852 C C . TYR B 1 39 ? -50.636 19.054 26.723 1.00 122.51 242 TYR B C 1
ATOM 853 O O . TYR B 1 39 ? -51.299 18.192 26.159 1.00 123.11 242 TYR B O 1
ATOM 862 N N . ALA B 1 40 ? -50.602 20.335 26.314 1.00 120.21 243 ALA B N 1
ATOM 863 C CA . ALA B 1 40 ? -51.328 20.832 25.146 1.00 118.86 243 ALA B CA 1
ATOM 864 C C . ALA B 1 40 ? -50.644 20.430 23.857 1.00 117.47 243 ALA B C 1
ATOM 865 O O . ALA B 1 40 ? -51.327 20.138 22.886 1.00 117.20 243 ALA B O 1
ATOM 867 N N . ARG B 1 41 ? -49.302 20.421 23.844 1.00 116.82 244 ARG B N 1
ATOM 868 C CA . ARG B 1 41 ? -48.509 20.031 22.681 1.00 116.64 244 ARG B CA 1
ATOM 869 C C . ARG B 1 41 ? -48.619 18.536 22.432 1.00 120.18 244 ARG B C 1
ATOM 870 O O . ARG B 1 41 ? -48.740 18.114 21.282 1.00 120.33 244 ARG B O 1
ATOM 878 N N . GLU B 1 42 ? -48.596 17.735 23.508 1.00 123.12 245 GLU B N 1
ATOM 879 C CA . GLU B 1 42 ? -48.721 16.284 23.443 1.00 126.48 245 GLU B CA 1
ATOM 880 C C . GLU B 1 42 ? -50.050 15.868 22.800 1.00 128.63 245 GLU B C 1
ATOM 881 O O . GLU B 1 42 ? -50.095 14.855 22.104 1.00 129.20 245 GLU B O 1
ATOM 887 N N . GLN B 1 43 ? -51.121 16.657 23.002 1.00 129.84 246 GLN B N 1
ATOM 888 C CA . GLN B 1 43 ? -52.417 16.359 22.397 1.00 132.29 246 GLN B CA 1
ATOM 889 C C . GLN B 1 43 ? -52.390 16.597 20.894 1.00 132.01 246 GLN B C 1
ATOM 890 O O . GLN B 1 43 ? -52.916 15.776 20.148 1.00 132.58 246 GLN B O 1
ATOM 896 N N . LEU B 1 44 ? -51.767 17.704 20.444 1.00 133.08 247 LEU B N 1
ATOM 897 C CA . LEU B 1 44 ? -51.650 18.008 19.012 1.00 133.23 247 LEU B CA 1
ATOM 898 C C . LEU B 1 44 ? -50.821 16.978 18.292 1.00 134.39 247 LEU B C 1
ATOM 899 O O . LEU B 1 44 ? -51.092 16.687 17.135 1.00 135.02 247 LEU B O 1
ATOM 904 N N . ALA B 1 45 ? -49.797 16.436 18.963 1.00 134.86 248 ALA B N 1
ATOM 905 C CA . ALA B 1 45 ? -48.929 15.406 18.414 1.00 136.24 248 ALA B CA 1
ATOM 906 C C . ALA B 1 45 ? -49.739 14.178 17.997 1.00 138.85 248 ALA B C 1
ATOM 907 O O . ALA B 1 45 ? -49.449 13.578 16.963 1.00 139.41 248 ALA B O 1
ATOM 909 N N . MET B 1 46 ? -50.776 13.832 18.781 1.00 140.54 249 MET B N 1
ATOM 910 C CA . MET B 1 46 ? -51.645 12.707 18.464 1.00 143.40 249 MET B CA 1
ATOM 911 C C . MET B 1 46 ? -52.642 13.116 17.383 1.00 143.78 249 MET B C 1
ATOM 912 O O . MET B 1 46 ? -52.802 12.387 16.408 1.00 145.50 249 MET B O 1
ATOM 917 N N . ARG B 1 47 ? -53.315 14.276 17.559 1.00 142.38 250 ARG B N 1
ATOM 918 C CA . ARG B 1 47 ? -54.345 14.784 16.649 1.00 142.86 250 ARG B CA 1
ATOM 919 C C . ARG B 1 47 ? -53.844 15.008 15.236 1.00 142.25 250 ARG B C 1
ATOM 920 O O . ARG B 1 47 ? -54.588 14.788 14.280 1.00 144.31 250 ARG B O 1
ATOM 928 N N . THR B 1 48 ? -52.592 15.438 15.097 1.00 139.46 251 THR B N 1
ATOM 929 C CA . THR B 1 48 ? -52.011 15.741 13.793 1.00 138.94 251 THR B CA 1
ATOM 930 C C . THR B 1 48 ? -50.962 14.728 13.299 1.00 138.39 251 THR B C 1
ATOM 931 O O . THR B 1 48 ? -50.367 14.947 12.245 1.00 138.44 251 THR B O 1
ATOM 935 N N . ASP B 1 49 ? -50.713 13.648 14.062 1.00 137.74 252 ASP B N 1
ATOM 936 C CA . ASP B 1 49 ? -49.697 12.629 13.753 1.00 137.41 252 ASP B CA 1
ATOM 937 C C . ASP B 1 49 ? -48.263 13.203 13.612 1.00 134.00 252 ASP B C 1
ATOM 938 O O . ASP B 1 49 ? -47.376 12.544 13.061 1.00 134.43 252 ASP B O 1
ATOM 943 N N . LEU B 1 50 ? -48.040 14.422 14.121 1.00 130.32 253 LEU B N 1
ATOM 944 C CA . LEU B 1 50 ? -46.728 15.050 14.113 1.00 127.03 253 LEU B CA 1
ATOM 945 C C . LEU B 1 50 ? -46.044 14.713 15.429 1.00 124.69 253 LEU B C 1
ATOM 946 O O . LEU B 1 50 ? -46.723 14.332 16.381 1.00 125.78 253 LEU B O 1
ATOM 951 N N . THR B 1 51 ? -44.712 14.884 15.514 1.00 121.59 254 THR B N 1
ATOM 952 C CA . THR B 1 51 ? -44.017 14.679 16.784 1.00 119.58 254 THR B CA 1
ATOM 953 C C . THR B 1 51 ? -44.192 15.936 17.622 1.00 117.39 254 THR B C 1
ATOM 954 O O . THR B 1 51 ? -44.352 17.031 17.073 1.00 116.88 254 THR B O 1
ATOM 958 N N . GLU B 1 52 ? -44.088 15.808 18.953 1.00 116.23 255 GLU B N 1
ATOM 959 C CA . GLU B 1 52 ? -44.148 16.963 19.855 1.00 114.65 255 GLU B CA 1
ATOM 960 C C . GLU B 1 52 ? -43.028 17.973 19.490 1.00 111.94 255 GLU B C 1
ATOM 961 O O . GLU B 1 52 ? -43.247 19.183 19.534 1.00 112.20 255 GLU B O 1
ATOM 967 N N . ALA B 1 53 ? -41.872 17.461 19.027 1.00 109.45 256 ALA B N 1
ATOM 968 C CA . ALA B 1 53 ? -40.741 18.258 18.568 1.00 106.95 256 ALA B CA 1
ATOM 969 C C . ALA B 1 53 ? -41.131 19.187 17.413 1.00 104.29 256 ALA B C 1
ATOM 970 O O . ALA B 1 53 ? -40.817 20.372 17.489 1.00 104.65 256 ALA B O 1
ATOM 972 N N . ARG B 1 54 ? -41.837 18.678 16.369 1.00 108.92 257 ARG B N 1
ATOM 973 C CA . ARG B 1 54 ? -42.265 19.520 15.251 1.00 106.89 257 ARG B CA 1
ATOM 974 C C . ARG B 1 54 ? -43.318 20.547 15.686 1.00 104.66 257 ARG B C 1
ATOM 975 O O . ARG B 1 54 ? -43.506 21.551 14.992 1.00 104.30 257 ARG B O 1
ATOM 983 N N . VAL B 1 55 ? -44.062 20.269 16.769 1.00 102.92 258 VAL B N 1
ATOM 984 C CA . VAL B 1 55 ? -45.071 21.216 17.249 1.00 101.12 258 VAL B CA 1
ATOM 985 C C . VAL B 1 55 ? -44.367 22.399 17.940 1.00 97.44 258 VAL B C 1
ATOM 986 O O . VAL B 1 55 ? -44.761 23.553 17.754 1.00 96.61 258 VAL B O 1
ATOM 990 N N . GLN B 1 56 ? -43.252 22.129 18.668 1.00 94.93 259 GLN B N 1
ATOM 991 C CA . GLN B 1 56 ? -42.469 23.182 19.327 1.00 92.73 259 GLN B CA 1
ATOM 992 C C . GLN B 1 56 ? -41.956 24.105 18.194 1.00 88.32 259 GLN B C 1
ATOM 993 O O . GLN B 1 56 ? -42.563 25.164 17.969 1.00 87.65 259 GLN B O 1
ATOM 999 N N . VAL B 1 57 ? -41.036 23.583 17.318 1.00 84.14 260 VAL B N 1
ATOM 1000 C CA . VAL B 1 57 ? -40.568 24.279 16.109 1.00 78.51 260 VAL B CA 1
ATOM 1001 C C . VAL B 1 57 ? -41.720 25.056 15.369 1.00 70.44 260 VAL B C 1
ATOM 1002 O O . VAL B 1 57 ? -41.658 26.307 15.281 1.00 65.79 260 VAL B O 1
ATOM 1006 N N . TRP B 1 58 ? -42.853 24.356 14.979 1.00 68.39 261 TRP B N 1
ATOM 1007 C CA . TRP B 1 58 ? -43.964 25.152 14.355 1.00 67.27 261 TRP B CA 1
ATOM 1008 C C . TRP B 1 58 ? -44.362 26.350 15.160 1.00 67.57 261 TRP B C 1
ATOM 1009 O O . TRP B 1 58 ? -44.199 27.458 14.660 1.00 65.82 261 TRP B O 1
ATOM 1020 N N . PHE B 1 59 ? -44.692 26.136 16.456 1.00 71.97 262 PHE B N 1
ATOM 1021 C CA . PHE B 1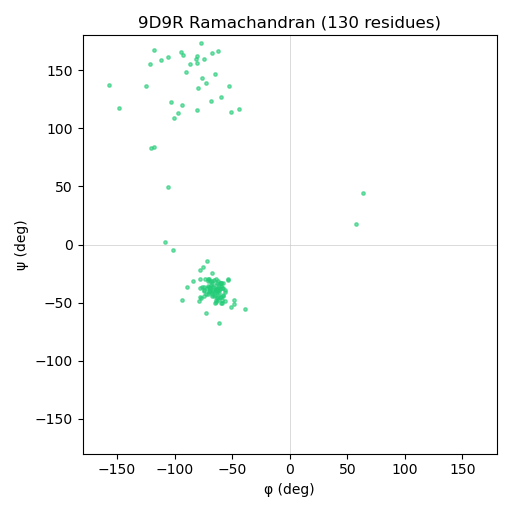 59 ? -45.082 27.196 17.414 1.00 76.76 262 PHE B CA 1
ATOM 1022 C C . PHE B 1 59 ? -44.043 28.323 17.572 1.00 79.28 262 PHE B C 1
ATOM 1023 O O . PHE B 1 59 ? -44.482 29.493 17.560 1.00 81.11 262 PHE B O 1
ATOM 1031 N N . GLN B 1 60 ? -42.724 28.007 17.581 1.00 78.62 263 GLN B N 1
ATOM 1032 C CA . GLN B 1 60 ? -41.775 29.107 17.689 1.00 82.02 263 GLN B CA 1
ATOM 1033 C C . GLN B 1 60 ? -41.672 29.894 16.380 1.00 87.46 263 GLN B C 1
ATOM 1034 O O . GLN B 1 60 ? -41.435 31.106 16.471 1.00 90.97 263 GLN B O 1
ATOM 1040 N N . ASN B 1 61 ? -41.880 29.270 15.191 1.00 87.45 264 ASN B N 1
ATOM 1041 C CA . ASN B 1 61 ? -41.825 30.072 13.963 1.00 89.08 264 ASN B CA 1
ATOM 1042 C C . ASN B 1 61 ? -43.098 30.903 13.876 1.00 91.49 264 ASN B C 1
ATOM 1043 O O . ASN B 1 61 ? -43.050 32.063 13.446 1.00 92.78 264 ASN B O 1
ATOM 1048 N N . ARG B 1 62 ? -44.248 30.294 14.242 1.00 91.52 265 ARG B N 1
ATOM 1049 C CA . ARG B 1 62 ? -45.532 30.950 14.243 1.00 92.05 265 ARG B CA 1
ATOM 1050 C C . ARG B 1 62 ? -45.515 32.158 15.176 1.00 94.53 265 ARG B C 1
ATOM 1051 O O . ARG B 1 62 ? -46.177 33.156 14.879 1.00 95.41 265 ARG B O 1
ATOM 1059 N N . ARG B 1 63 ? -44.751 32.084 16.290 1.00 95.68 266 ARG B N 1
ATOM 1060 C CA . ARG B 1 63 ? -44.664 33.180 17.236 1.00 97.95 266 ARG B CA 1
ATOM 1061 C C . ARG B 1 63 ? -43.819 34.287 16.673 1.00 102.03 266 ARG B C 1
ATOM 1062 O O . ARG B 1 63 ? -44.211 35.447 16.770 1.00 103.68 266 ARG B O 1
ATOM 1070 N N . ALA B 1 64 ? -42.666 33.940 16.069 1.00 103.49 267 ALA B N 1
ATOM 1071 C CA . ALA B 1 64 ? -41.753 34.884 15.427 1.00 105.61 267 ALA B CA 1
ATOM 1072 C C . ALA B 1 64 ? -42.484 35.648 14.328 1.00 107.31 267 ALA B C 1
ATOM 1073 O O . ALA B 1 64 ? -42.368 36.869 14.267 1.00 108.72 267 ALA B O 1
ATOM 1075 N N . LYS B 1 65 ? -43.284 34.927 13.515 1.00 107.54 268 LYS B N 1
ATOM 1076 C CA . LYS B 1 65 ? -44.092 35.431 12.413 1.00 109.73 268 LYS B CA 1
ATOM 1077 C C . LYS B 1 65 ? -45.083 36.461 12.924 1.00 112.43 268 LYS B C 1
ATOM 1078 O O . LYS B 1 65 ? -45.210 37.535 12.344 1.00 113.36 268 LYS B O 1
ATOM 1084 N N . TRP B 1 66 ? -45.737 36.146 14.044 1.00 113.79 269 TRP B N 1
ATOM 1085 C CA . TRP B 1 66 ? -46.725 36.984 14.687 1.00 116.53 269 TRP B CA 1
ATOM 1086 C C . TRP B 1 66 ? -46.129 38.264 15.268 1.00 119.85 269 TRP B C 1
ATOM 1087 O O . TRP B 1 66 ? -46.745 39.324 15.152 1.00 120.64 269 TRP B O 1
ATOM 1098 N N . ARG B 1 67 ? -44.965 38.170 15.920 1.00 121.78 270 ARG B N 1
ATOM 1099 C CA . ARG B 1 67 ? -44.335 39.348 16.501 1.00 125.13 270 ARG B CA 1
ATOM 1100 C C . ARG B 1 67 ? -43.948 40.357 15.416 1.00 129.58 270 ARG B C 1
ATOM 1101 O O . ARG B 1 67 ? -44.064 41.555 15.660 1.00 131.57 270 ARG B O 1
ATOM 1109 N N . LYS B 1 68 ? -43.571 39.886 14.205 1.00 131.12 271 LYS B N 1
ATOM 1110 C CA . LYS B 1 68 ? -43.204 40.744 13.073 1.00 134.89 271 LYS B CA 1
ATOM 1111 C C . LYS B 1 68 ? -44.360 41.632 12.603 1.00 137.75 271 LYS B C 1
ATOM 1113 N N . ARG B 1 69 ? -45.553 41.051 12.480 1.00 139.61 272 ARG B N 1
ATOM 1114 C CA . ARG B 1 69 ? -46.802 41.793 12.343 1.00 143.12 272 ARG B CA 1
ATOM 1115 C C . ARG B 1 69 ? -46.987 42.925 13.357 1.00 145.52 272 ARG B C 1
ATOM 1116 O O . ARG B 1 69 ? -47.309 44.035 12.952 1.00 146.42 272 ARG B O 1
ATOM 1124 N N . GLU B 1 70 ? -46.826 42.653 14.668 1.00 146.66 273 GLU B N 1
ATOM 1125 C CA . GLU B 1 70 ? -47.001 43.666 15.713 1.00 149.10 273 GLU B CA 1
ATOM 1126 C C . GLU B 1 70 ? -46.004 44.809 15.551 1.00 153.39 273 GLU B C 1
ATOM 1127 O O . GLU B 1 70 ? -46.350 45.963 15.797 1.00 154.06 273 GLU B O 1
ATOM 1133 N N . ARG B 1 71 ? -44.765 44.491 15.140 1.00 156.23 274 ARG B N 1
ATOM 1134 C CA . ARG B 1 71 ? -43.733 45.506 14.943 1.00 160.31 274 ARG B CA 1
ATOM 1135 C C . ARG B 1 71 ? -44.038 46.408 13.744 1.00 164.23 274 ARG B C 1
ATOM 1136 O O . ARG B 1 71 ? -43.671 47.581 13.761 1.00 165.54 274 ARG B O 1
ATOM 1144 N N . TRP B 1 72 ? -44.715 45.866 12.714 1.00 166.21 275 TRP B N 1
ATOM 1145 C CA . TRP B 1 72 ? -45.108 46.610 11.516 1.00 169.93 275 TRP B CA 1
ATOM 1146 C C . TRP B 1 72 ? -46.350 47.500 11.797 1.00 171.24 275 TRP B C 1
ATOM 1147 O O . TRP B 1 72 ? -46.424 48.629 11.299 1.00 172.22 275 TRP B O 1
ATOM 1158 N N . SER B 1 73 ? -47.307 46.996 12.607 1.00 171.07 276 SER B N 1
ATOM 1159 C CA . SER B 1 73 ? -48.516 47.747 12.966 1.00 172.15 276 SER B CA 1
ATOM 1160 C C . SER B 1 73 ? -48.470 48.279 14.411 1.00 173.25 276 SER B C 1
ATOM 1161 O O . SER B 1 73 ? -49.419 48.100 15.178 1.00 172.28 276 SER B O 1
ATOM 1164 N N . HIS B 1 74 ? -47.354 48.941 14.771 1.00 175.37 277 HIS B N 1
ATOM 1165 C CA . HIS B 1 74 ? -47.151 49.525 16.099 1.00 177.08 277 HIS B CA 1
ATOM 1166 C C . HIS B 1 74 ? -47.764 50.955 16.276 1.00 178.71 277 HIS B C 1
ATOM 1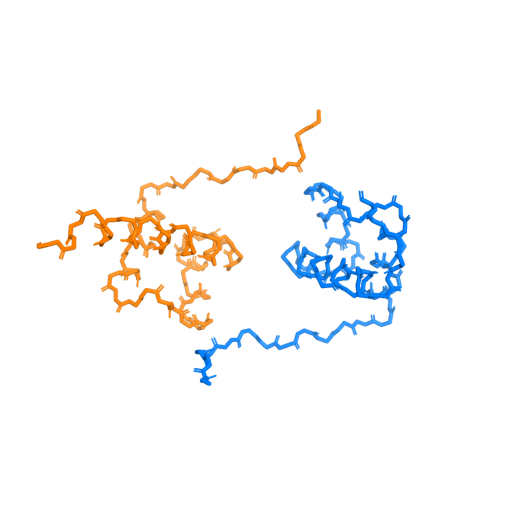167 O O . HIS B 1 74 ? -48.187 51.252 17.400 1.00 178.56 277 HIS B O 1
ATOM 1174 N N . PRO B 1 75 ? -47.860 51.851 15.242 1.00 180.09 278 PRO B N 1
ATOM 1175 C CA . PRO B 1 75 ? -48.468 53.177 15.497 1.00 180.77 278 PRO B CA 1
ATOM 1176 C C . PRO B 1 75 ? -50.001 53.186 15.503 1.00 179.60 278 PRO B C 1
ATOM 1177 O O . PRO B 1 75 ? -50.638 52.294 14.946 1.00 178.64 278 PRO B O 1
#

Radius of gyration: 17.72 Å; Cα contacts (8 Å, |Δi|>4): 76; chains: 2; bounding box: 46×51×35 Å

B-factor: mean 122.78, std 20.79, range [63.48, 190.23]

Secondary structure (P-SEA, 3-state):
ccccccccbbbbcaaaaaaaaaaaaacccccaaaaaaaaaaacccaaaaaaaaaaaaaaaaaaccccc/cccbbbbbbcaaaaaaaaaaaaacccccaaaaaaaaaaacccaaaaaaaaaaaaaaaaaaaaaacc

Sequence (134 aa):
NKGKKRRNRTTFTSYQLEELEKVFQKTHYPDVYAREQLAMRTDLTEARVQVWFQNRRAKWRKRERWSHKKRRNRTTFTSYQLEELEKVFQKTHYPDVYAREQLAMRTDLTEARVQVWFQNRRAKWRKRERWSHP

InterPro domains:
  IPR001356 Homeodomain [PF00046] (215-271)
  IPR001356 Homeodomain [PS50071] (212-272)
  IPR001356 Homeodomain [SM00389] (214-276)
  IPR001356 Homeodomain [cd00086] (215-273)
  IPR003654 OAR domain [PF03826] (387-405)
  IPR003654 OAR domain [PS50803] (391-404)
  IPR009057 Homedomain-like superfamily [SSF46689] (195-273)
  IPR017970 Homeobox, conserved site [PS00027] (247-270)
  IPR050649 Paired Homeobox Transcription Factors [PTHR24329] (175-405)

Nearest PDB structures (foldseek):
  3a01-assembly2_F  TM=9.535E-01  e=4.272E-07  Drosophila melanogaster
  2lkx-assembly1_A  TM=8.515E-01  e=1.560E-06  Homo sapiens
  2l7m-assembly1_P  TM=7.736E-01  e=1.787E-06  Homo sapiens
  2r5z-assembly1_A  TM=9.601E-01  e=3.175E-04  Drosophila melanogaster
  5zjr-assembly1_A  TM=9.135E-01  e=5.115E-04  Drosophila melanogaster

Solvent-accessible surface area: 10610 Å² total; per-residue (Å²): 166,204,54,121,132,192,91,135,218,52,119,59,74,101,120,20,78,59,27,0,52,124,10,2,133,164,59,43,136,3,39,15,146,32,30,65,58,0,9,137,112,3,132,26,80,53,21,38,0,50,51,28,0,79,93,38,37,41,95,53,149,166,174,56,191,154,123,151,154,97,132,202,108,226,55,125,54,81,84,111,26,72,100,15,0,52,122,8,2,125,173,39,57,122,6,29,7,142,22,30,84,88,2,20,144,95,5,137,17,82,14,21,80,0,89,62,28,2,110,89,36,36,47,139,79,94,50,129,79,154,182,66,148,147

Organism: Homo sapiens (NCBI:txid9606)

Foldseek 3Di:
DDDDDDDDDDDADPVLVVLLVVVCVVDLDDPLVVLVVSCVVRVHHSVVSVVVSVVVVVVVVVPDDDDD/DDPDDDDDADPQLVVLLVVVCVVPLDDDLVSLVVSCVVRVNHSVVSVVVSVVVVVVVVVVCVVVVD